Protein AF-C1N7S2-F1 (afdb_monomer_lite)

Sequence (174 aa):
MLAIVYVSAFVVAAWAPFAYHHRAVHGVVNPTHLALTLFNAINLLICLWENALYLHVKKIRKKYLAMKRTLGHGTFPPKLCLFEDVSLRDALTYEHWGIVWATYSLLDPSYSDQMLYGTVLYFGNYLKNQYYRGTSAAYVGLVVAMNAIWIVFPAAWMWMCWGMIRTGSLDALR

Structure (mmCIF, N/CA/C/O backbone):
data_AF-C1N7S2-F1
#
_entry.id   AF-C1N7S2-F1
#
loop_
_atom_site.group_PDB
_atom_site.id
_atom_site.type_symbol
_atom_site.label_atom_id
_atom_site.label_alt_id
_atom_site.label_comp_id
_atom_site.label_asym_id
_atom_site.label_entity_id
_atom_site.label_seq_id
_atom_site.pdbx_PDB_ins_code
_atom_site.Cartn_x
_atom_site.Cartn_y
_atom_site.Cartn_z
_atom_site.occupancy
_atom_site.B_iso_or_equiv
_atom_site.auth_seq_id
_atom_site.auth_comp_id
_atom_site.auth_asym_id
_atom_site.auth_atom_id
_atom_site.pdbx_PDB_model_num
ATOM 1 N N . MET A 1 1 ? 1.745 15.102 12.442 1.00 87.38 1 MET A N 1
ATOM 2 C CA . MET A 1 1 ? 2.021 14.981 10.995 1.00 87.38 1 MET A CA 1
ATOM 3 C C . MET A 1 1 ? 1.141 13.862 10.491 1.00 87.38 1 MET A C 1
ATOM 5 O O . MET A 1 1 ? 1.028 12.852 11.178 1.00 87.38 1 MET A O 1
ATOM 9 N N . LEU A 1 2 ? 0.499 14.042 9.338 1.00 92.94 2 LEU A N 1
ATOM 10 C CA . LEU A 1 2 ? -0.452 13.054 8.835 1.00 92.94 2 LEU A CA 1
ATOM 11 C C . LEU A 1 2 ? 0.238 11.717 8.541 1.00 92.94 2 LEU A C 1
ATOM 13 O O . LEU A 1 2 ? 1.330 11.694 7.967 1.00 92.94 2 LEU A O 1
ATOM 17 N N . ALA A 1 3 ? -0.426 10.609 8.870 1.00 92.62 3 ALA A N 1
ATOM 18 C CA . ALA A 1 3 ? 0.054 9.256 8.593 1.00 92.62 3 ALA A CA 1
ATOM 19 C C . ALA A 1 3 ? 0.426 9.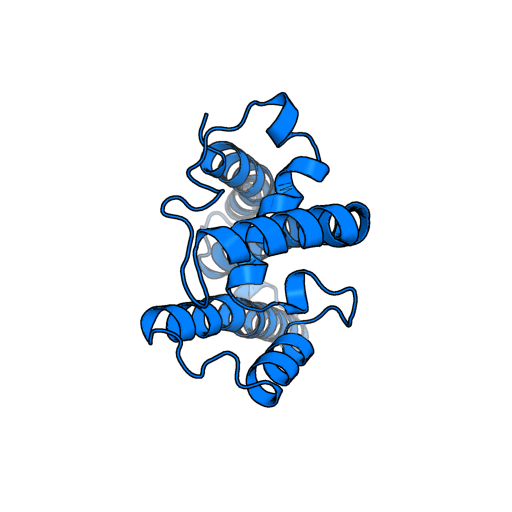053 7.114 1.00 92.62 3 ALA A C 1
ATOM 21 O O . ALA A 1 3 ? 1.450 8.440 6.812 1.00 92.62 3 ALA A O 1
ATOM 22 N N . ILE A 1 4 ? -0.346 9.635 6.187 1.00 94.00 4 ILE A N 1
ATOM 23 C CA . ILE A 1 4 ? -0.088 9.569 4.743 1.00 94.00 4 ILE A CA 1
ATOM 24 C C . ILE A 1 4 ? 1.280 10.135 4.358 1.00 94.00 4 ILE A C 1
ATOM 26 O O . ILE A 1 4 ? 1.870 9.662 3.391 1.00 94.00 4 ILE A O 1
ATOM 30 N N . VAL A 1 5 ? 1.821 11.098 5.111 1.00 95.50 5 VAL A N 1
ATOM 31 C CA . VAL A 1 5 ? 3.156 11.649 4.843 1.00 95.50 5 VAL A CA 1
ATOM 32 C C . VAL A 1 5 ? 4.223 10.602 5.142 1.00 95.50 5 VAL A C 1
ATOM 34 O O . VAL A 1 5 ? 5.102 10.385 4.314 1.00 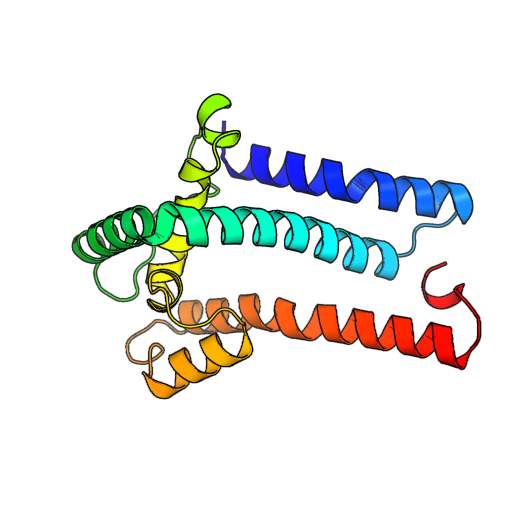95.50 5 VAL A O 1
ATOM 37 N N . TYR A 1 6 ? 4.119 9.899 6.273 1.00 94.69 6 TYR A N 1
ATOM 38 C CA . TYR A 1 6 ? 5.041 8.813 6.618 1.00 94.69 6 TYR A CA 1
ATOM 39 C C . TYR A 1 6 ? 4.939 7.645 5.633 1.00 94.69 6 TYR A C 1
ATOM 41 O O . TYR A 1 6 ? 5.959 7.141 5.167 1.00 94.69 6 TYR A O 1
ATOM 49 N N . VAL A 1 7 ? 3.713 7.260 5.267 1.00 94.75 7 VAL A N 1
ATOM 50 C CA . VAL A 1 7 ? 3.455 6.216 4.263 1.00 94.75 7 VAL A CA 1
ATOM 51 C C . VAL A 1 7 ? 4.049 6.593 2.909 1.00 94.75 7 VAL A C 1
ATOM 53 O O . VAL A 1 7 ? 4.777 5.802 2.314 1.00 94.75 7 VAL A O 1
ATOM 56 N N . SER A 1 8 ? 3.793 7.815 2.441 1.00 95.94 8 SER A N 1
ATOM 57 C CA . SER A 1 8 ? 4.313 8.291 1.156 1.00 95.94 8 SER A CA 1
ATOM 58 C C . SER A 1 8 ? 5.833 8.379 1.175 1.00 95.94 8 SER A C 1
ATOM 60 O O . SER A 1 8 ? 6.472 7.959 0.217 1.00 95.94 8 SER A O 1
ATOM 62 N N . ALA A 1 9 ? 6.426 8.857 2.272 1.00 96.38 9 ALA A N 1
ATOM 63 C CA . ALA A 1 9 ? 7.875 8.909 2.426 1.00 96.38 9 ALA A CA 1
ATOM 64 C C . ALA A 1 9 ? 8.502 7.510 2.352 1.00 96.38 9 ALA A C 1
ATOM 66 O O . ALA A 1 9 ? 9.484 7.332 1.636 1.00 96.38 9 ALA A O 1
ATOM 67 N N . PHE A 1 10 ? 7.916 6.510 3.022 1.00 95.81 10 PHE A N 1
ATOM 68 C CA . PHE A 1 10 ? 8.382 5.124 2.941 1.00 95.81 10 PHE A CA 1
ATOM 69 C C . PHE A 1 10 ? 8.297 4.579 1.510 1.00 95.81 10 PHE A C 1
ATOM 71 O O . PHE A 1 10 ? 9.282 4.061 0.986 1.00 95.81 10 PHE A O 1
ATOM 78 N N . VAL A 1 11 ? 7.138 4.727 0.858 1.00 97.12 11 VAL A N 1
ATOM 79 C CA . VAL A 1 11 ? 6.920 4.223 -0.507 1.00 97.12 11 VAL A CA 1
ATOM 80 C C . VAL A 1 11 ? 7.870 4.898 -1.492 1.00 97.12 11 VAL A C 1
ATOM 82 O O . VAL A 1 11 ? 8.509 4.212 -2.284 1.00 97.12 11 VAL A O 1
ATOM 85 N N . VAL A 1 12 ? 8.025 6.222 -1.419 1.00 97.69 12 VAL A N 1
ATOM 86 C CA . VAL A 1 12 ? 8.954 6.970 -2.277 1.00 97.69 12 VAL A CA 1
ATOM 87 C C . VAL A 1 12 ? 10.399 6.562 -2.004 1.00 97.69 12 VAL A C 1
ATOM 89 O O . VAL A 1 12 ? 11.139 6.353 -2.957 1.00 97.69 12 VAL A O 1
ATOM 92 N N . ALA A 1 13 ? 10.804 6.389 -0.744 1.00 97.06 13 ALA A N 1
ATOM 93 C CA . ALA A 1 13 ? 12.156 5.944 -0.410 1.00 97.06 13 ALA A CA 1
ATOM 94 C C . ALA A 1 13 ? 12.463 4.541 -0.961 1.00 97.06 13 ALA A C 1
ATOM 96 O O . ALA A 1 13 ? 13.567 4.305 -1.445 1.00 97.06 13 ALA A O 1
ATOM 97 N N . ALA A 1 14 ? 11.487 3.630 -0.935 1.00 96.12 14 ALA A N 1
ATOM 98 C CA . ALA A 1 14 ? 11.625 2.290 -1.500 1.00 96.12 14 ALA A CA 1
ATOM 99 C C . ALA A 1 14 ? 11.568 2.275 -3.040 1.00 96.12 14 ALA A C 1
ATOM 101 O O . ALA A 1 14 ? 12.193 1.425 -3.664 1.00 96.12 14 ALA A O 1
ATOM 102 N N . TRP A 1 15 ? 10.834 3.200 -3.664 1.00 97.75 15 TRP A N 1
ATOM 103 C CA . TRP A 1 15 ? 10.591 3.230 -5.112 1.00 97.75 15 TRP A CA 1
ATOM 104 C C . TRP A 1 15 ? 11.606 4.068 -5.902 1.00 97.75 15 TRP A C 1
ATOM 106 O O . TRP A 1 15 ? 12.111 3.631 -6.940 1.00 97.75 15 TRP A O 1
ATOM 116 N N . ALA A 1 16 ? 11.920 5.272 -5.421 1.00 96.56 16 ALA A N 1
ATOM 117 C CA . ALA A 1 16 ? 12.715 6.262 -6.142 1.00 96.56 16 ALA A CA 1
ATOM 118 C C . ALA A 1 16 ? 14.110 5.767 -6.576 1.00 96.56 16 ALA A C 1
ATOM 120 O O . ALA A 1 16 ? 14.509 6.113 -7.690 1.00 96.56 16 ALA A O 1
ATOM 121 N N . PRO A 1 17 ? 14.843 4.939 -5.798 1.00 96.38 17 PRO A N 1
ATOM 122 C CA . PRO A 1 17 ? 16.129 4.401 -6.241 1.00 96.38 17 PRO A CA 1
ATOM 123 C C . PRO A 1 17 ? 16.024 3.582 -7.533 1.00 96.38 17 PRO A C 1
ATOM 125 O O . PRO A 1 17 ? 16.865 3.730 -8.416 1.00 96.38 17 PRO A O 1
ATOM 128 N N . PHE A 1 18 ? 14.968 2.776 -7.687 1.00 94.06 18 PHE A N 1
ATOM 129 C CA . PHE A 1 18 ? 14.746 1.970 -8.891 1.00 94.06 18 PHE A CA 1
ATOM 130 C C . PHE A 1 18 ? 14.378 2.844 -10.088 1.00 94.06 18 PHE A C 1
ATOM 132 O O . PHE A 1 18 ? 14.926 2.666 -11.174 1.00 94.06 18 PHE A O 1
ATOM 139 N N . ALA A 1 19 ? 13.495 3.824 -9.881 1.00 94.38 19 ALA A N 1
ATOM 140 C CA . ALA A 1 19 ? 13.127 4.793 -10.909 1.00 94.38 19 ALA A CA 1
ATOM 141 C C . ALA A 1 19 ? 14.346 5.593 -11.405 1.00 94.38 19 ALA A C 1
ATOM 143 O O . ALA A 1 19 ? 14.546 5.755 -12.609 1.00 94.38 19 ALA A O 1
ATOM 144 N N . TYR A 1 20 ? 15.184 6.062 -10.477 1.00 95.44 20 TYR A N 1
ATOM 145 C CA . TYR A 1 20 ? 16.398 6.809 -10.789 1.00 95.44 20 TYR A CA 1
ATOM 146 C C . TYR A 1 20 ? 17.434 5.945 -11.510 1.00 95.44 20 TYR A C 1
ATOM 148 O O . TYR A 1 20 ? 17.966 6.358 -12.540 1.00 95.44 20 TYR A O 1
ATOM 156 N N . HIS A 1 21 ? 17.712 4.746 -10.994 1.00 93.94 21 HIS A N 1
ATOM 157 C CA . HIS A 1 21 ? 18.729 3.867 -11.562 1.00 93.94 21 HIS A CA 1
ATOM 158 C C . HIS A 1 21 ? 18.358 3.401 -12.972 1.00 93.94 21 HIS A C 1
ATOM 160 O O . HIS A 1 21 ? 19.204 3.422 -13.861 1.00 93.94 21 HIS A O 1
ATOM 166 N N . HIS A 1 22 ? 17.084 3.072 -13.207 1.00 93.38 22 HIS A N 1
ATOM 167 C CA . HIS A 1 22 ? 16.579 2.735 -14.539 1.00 93.38 22 HIS A CA 1
ATOM 168 C C . HIS A 1 22 ? 16.846 3.857 -15.548 1.00 93.38 22 HIS A C 1
ATOM 170 O O . HIS A 1 22 ? 17.479 3.623 -16.579 1.00 93.38 22 HIS A O 1
ATOM 176 N N . ARG A 1 23 ? 16.487 5.100 -15.200 1.00 93.25 23 ARG A N 1
ATOM 177 C CA . ARG A 1 23 ? 16.778 6.272 -16.035 1.00 93.25 23 ARG A CA 1
ATOM 178 C C . ARG A 1 23 ? 18.277 6.470 -16.255 1.00 93.25 23 ARG A C 1
ATOM 180 O O . ARG A 1 23 ? 18.679 6.827 -17.357 1.00 93.25 23 ARG A O 1
ATOM 187 N N . ALA A 1 24 ? 19.100 6.275 -15.227 1.00 93.75 24 ALA A N 1
ATOM 188 C CA . ALA A 1 24 ? 20.548 6.452 -15.326 1.00 93.75 24 ALA A CA 1
ATOM 189 C C . ALA A 1 24 ? 21.205 5.437 -16.278 1.00 93.75 24 ALA A C 1
ATOM 191 O O . ALA A 1 24 ? 22.156 5.786 -16.971 1.00 93.75 24 ALA A O 1
ATOM 192 N N . VAL A 1 25 ? 20.685 4.208 -16.338 1.00 91.69 25 VAL A N 1
ATOM 193 C CA . VAL A 1 25 ? 21.212 3.134 -17.195 1.00 91.69 25 VAL A CA 1
ATOM 194 C C . VAL A 1 25 ? 20.680 3.228 -18.626 1.00 91.69 25 VAL A C 1
ATOM 196 O O . VAL A 1 25 ? 21.434 3.015 -19.572 1.00 91.69 25 VAL A O 1
ATOM 199 N N . HIS A 1 26 ? 19.394 3.539 -18.801 1.00 89.06 26 HIS A N 1
ATOM 200 C CA . HIS A 1 26 ? 18.732 3.489 -20.110 1.00 89.06 26 HIS A CA 1
ATOM 201 C C . HIS A 1 26 ? 18.552 4.859 -20.772 1.00 89.06 26 HIS A C 1
ATOM 203 O O . HIS A 1 26 ? 18.178 4.935 -21.939 1.00 89.06 26 HIS A O 1
ATOM 209 N N . GLY A 1 27 ? 18.798 5.953 -20.048 1.00 91.62 27 GLY A N 1
ATOM 210 C CA . GLY A 1 27 ? 18.623 7.324 -20.536 1.00 91.62 27 GLY A CA 1
ATOM 211 C C . GLY A 1 27 ? 17.162 7.754 -20.719 1.00 91.62 27 GLY A C 1
ATOM 212 O O . GLY A 1 27 ? 16.903 8.921 -21.009 1.00 91.62 27 GLY A O 1
ATOM 213 N N . VAL A 1 28 ? 16.203 6.848 -20.517 1.00 89.75 28 VAL A N 1
ATOM 214 C CA . VAL A 1 28 ? 14.766 7.064 -20.721 1.00 89.75 28 VAL A CA 1
ATOM 215 C C . VAL A 1 28 ? 13.979 6.764 -19.449 1.00 89.75 28 VAL A C 1
ATOM 217 O O . VAL A 1 28 ? 14.463 6.101 -18.536 1.00 89.75 28 VAL A O 1
ATOM 220 N N . VAL A 1 29 ? 12.752 7.276 -19.377 1.00 88.81 29 VAL A N 1
ATOM 221 C CA . VAL A 1 29 ? 11.808 6.958 -18.303 1.00 88.81 29 VAL A CA 1
ATOM 222 C C . VAL A 1 29 ? 10.739 6.042 -18.877 1.00 88.81 29 VAL A C 1
ATOM 224 O O . VAL A 1 29 ? 9.931 6.485 -19.690 1.00 88.81 29 VAL A O 1
ATOM 227 N N . ASN A 1 30 ? 10.723 4.780 -18.448 1.00 90.12 30 ASN A N 1
ATOM 228 C CA . ASN A 1 30 ? 9.726 3.803 -18.880 1.00 90.12 30 ASN A CA 1
ATOM 229 C C . ASN A 1 30 ? 8.526 3.793 -17.900 1.00 90.12 30 ASN A C 1
ATOM 231 O O . ASN A 1 30 ? 8.689 3.400 -16.738 1.00 90.12 30 ASN A O 1
ATOM 235 N N . PRO A 1 31 ? 7.308 4.192 -18.329 1.00 90.12 31 PRO A N 1
ATOM 236 C CA . PRO A 1 31 ? 6.131 4.236 -17.457 1.00 90.12 31 PRO A CA 1
ATOM 237 C C . PRO A 1 31 ? 5.731 2.871 -16.885 1.00 90.12 31 PRO A C 1
ATOM 239 O O . PRO A 1 31 ? 5.288 2.793 -15.740 1.00 90.12 31 PRO A O 1
ATOM 242 N N . THR A 1 32 ? 5.916 1.795 -17.652 1.00 89.12 32 THR A N 1
ATOM 243 C CA . THR A 1 32 ? 5.641 0.421 -17.213 1.00 89.12 32 THR A CA 1
ATOM 244 C C . THR A 1 32 ? 6.580 0.029 -16.080 1.00 89.12 32 THR A C 1
ATOM 246 O O . THR A 1 32 ? 6.124 -0.448 -15.041 1.00 89.12 32 THR A O 1
ATOM 249 N N . HIS A 1 33 ? 7.880 0.299 -16.227 1.00 90.12 33 HIS A N 1
ATOM 250 C CA . HIS A 1 33 ? 8.859 0.066 -15.167 1.00 90.12 33 HIS A CA 1
ATOM 251 C C . HIS A 1 33 ? 8.513 0.866 -13.902 1.00 90.12 33 HIS A C 1
ATOM 253 O O . HIS A 1 33 ? 8.494 0.307 -12.803 1.00 90.12 33 HIS A O 1
ATOM 259 N N . LEU A 1 34 ? 8.172 2.153 -14.041 1.00 93.06 34 LEU A N 1
ATOM 260 C CA . LEU A 1 34 ? 7.764 2.992 -12.911 1.00 93.06 34 LEU A CA 1
ATOM 261 C C . LEU A 1 34 ? 6.532 2.441 -12.187 1.00 93.06 34 LEU A C 1
ATOM 263 O O . LEU A 1 34 ? 6.547 2.350 -10.961 1.00 93.06 34 LEU A O 1
ATOM 267 N N . ALA A 1 35 ? 5.488 2.060 -12.924 1.00 91.62 35 ALA A N 1
ATOM 268 C CA . ALA A 1 35 ? 4.244 1.555 -12.350 1.00 91.62 35 ALA A CA 1
ATOM 269 C C . ALA A 1 35 ? 4.444 0.214 -11.628 1.00 91.62 35 ALA A C 1
ATOM 271 O O . ALA A 1 35 ? 3.964 0.036 -10.508 1.00 91.62 35 ALA A O 1
ATOM 272 N N . LEU A 1 36 ? 5.186 -0.715 -12.236 1.00 90.94 36 LEU A N 1
ATOM 273 C CA . LEU A 1 36 ? 5.448 -2.035 -11.661 1.00 90.94 36 LEU A CA 1
ATOM 274 C C . LEU A 1 36 ? 6.354 -1.964 -10.426 1.00 90.94 36 LEU A C 1
ATOM 276 O O . LEU A 1 36 ? 6.112 -2.654 -9.435 1.00 90.94 36 LEU A O 1
ATOM 280 N N . THR A 1 37 ? 7.375 -1.107 -10.445 1.00 93.62 37 THR A N 1
ATOM 281 C CA . THR A 1 37 ? 8.248 -0.907 -9.277 1.00 93.62 37 THR A CA 1
ATOM 282 C C . THR A 1 37 ? 7.551 -0.135 -8.160 1.00 93.62 37 THR A C 1
ATOM 284 O O . THR A 1 37 ? 7.772 -0.446 -6.990 1.00 93.62 37 THR A O 1
ATOM 287 N N . LEU A 1 38 ? 6.661 0.811 -8.482 1.00 94.94 38 LEU A N 1
ATOM 288 C CA . LEU A 1 38 ? 5.821 1.483 -7.487 1.00 94.94 38 LEU A CA 1
ATOM 289 C C . LEU A 1 38 ? 4.868 0.489 -6.824 1.00 94.94 38 LEU A C 1
ATOM 291 O O . LEU A 1 38 ? 4.754 0.469 -5.599 1.00 94.94 38 LEU A O 1
ATOM 295 N N . PHE A 1 39 ? 4.230 -0.374 -7.619 1.00 93.25 39 PHE A N 1
ATOM 296 C CA . PHE A 1 39 ? 3.422 -1.469 -7.096 1.00 93.25 39 PHE A CA 1
ATOM 297 C C . PHE A 1 39 ? 4.243 -2.346 -6.146 1.00 93.25 39 PHE A C 1
ATOM 299 O O . PHE A 1 39 ? 3.783 -2.625 -5.043 1.00 93.25 39 PHE A O 1
ATOM 306 N N . ASN A 1 40 ? 5.478 -2.715 -6.498 1.00 93.31 40 ASN A N 1
ATOM 307 C CA . ASN A 1 40 ? 6.350 -3.491 -5.609 1.00 93.31 40 ASN A CA 1
ATOM 308 C C . ASN A 1 40 ? 6.682 -2.754 -4.300 1.00 93.31 40 ASN A C 1
ATOM 310 O O . ASN A 1 40 ? 6.670 -3.373 -3.239 1.00 93.31 40 ASN A O 1
ATOM 314 N N . ALA A 1 41 ? 6.936 -1.443 -4.342 1.00 95.81 41 ALA A N 1
ATOM 315 C CA . ALA A 1 41 ? 7.185 -0.645 -3.138 1.00 95.81 41 ALA A CA 1
ATOM 316 C C . ALA A 1 41 ? 5.953 -0.583 -2.217 1.00 95.81 41 ALA A C 1
ATOM 318 O O . ALA A 1 41 ? 6.078 -0.692 -0.995 1.00 95.81 41 ALA A O 1
ATOM 319 N N . ILE A 1 42 ? 4.754 -0.470 -2.796 1.00 93.88 42 ILE A N 1
ATOM 320 C CA . ILE A 1 42 ? 3.493 -0.557 -2.049 1.00 93.88 42 ILE A CA 1
ATOM 321 C C . ILE A 1 42 ? 3.315 -1.967 -1.470 1.00 93.88 42 ILE A C 1
ATOM 323 O O . ILE A 1 42 ? 3.001 -2.085 -0.290 1.00 93.88 42 ILE A O 1
ATOM 327 N N . ASN A 1 43 ? 3.570 -3.030 -2.244 1.00 91.06 43 ASN A N 1
ATOM 328 C CA . ASN A 1 43 ? 3.524 -4.414 -1.746 1.00 91.06 43 ASN A CA 1
ATOM 329 C C . ASN A 1 43 ? 4.449 -4.613 -0.557 1.00 91.06 43 ASN A C 1
ATOM 331 O O . ASN A 1 43 ? 4.033 -5.202 0.430 1.00 91.06 43 ASN A O 1
ATOM 335 N N . LEU A 1 44 ? 5.679 -4.103 -0.631 1.00 91.81 44 LEU A N 1
ATOM 336 C CA . LEU A 1 44 ? 6.623 -4.192 0.474 1.00 91.81 44 LEU A CA 1
ATOM 337 C C . LEU A 1 44 ? 6.015 -3.598 1.749 1.00 91.81 44 LEU A C 1
ATOM 339 O O . LEU A 1 44 ? 6.014 -4.260 2.783 1.00 91.81 44 LEU A O 1
ATOM 343 N N . LEU A 1 45 ? 5.443 -2.392 1.670 1.00 92.25 45 LEU A N 1
ATOM 344 C CA . LEU A 1 45 ? 4.757 -1.773 2.806 1.00 92.25 45 LEU A CA 1
ATOM 345 C C . LEU A 1 45 ? 3.586 -2.630 3.308 1.00 92.25 45 LEU A C 1
ATOM 347 O O . LEU A 1 45 ? 3.458 -2.835 4.515 1.00 92.25 45 LEU A O 1
ATOM 351 N N . ILE A 1 46 ? 2.748 -3.142 2.404 1.00 89.19 46 ILE A N 1
ATOM 352 C CA . ILE A 1 46 ? 1.619 -4.003 2.769 1.00 89.19 46 ILE A CA 1
ATOM 353 C C . ILE A 1 46 ? 2.109 -5.272 3.465 1.00 89.19 46 ILE A C 1
ATOM 355 O O . ILE A 1 46 ? 1.590 -5.588 4.528 1.00 89.19 46 ILE A O 1
ATOM 359 N N . CYS A 1 47 ? 3.153 -5.937 2.971 1.00 87.38 47 CYS A N 1
ATOM 360 C CA . CYS A 1 47 ? 3.738 -7.103 3.629 1.00 87.38 47 CYS A CA 1
ATOM 361 C C . CYS A 1 47 ? 4.260 -6.760 5.032 1.00 87.38 47 CYS A C 1
ATOM 363 O O . CYS A 1 47 ? 4.068 -7.531 5.973 1.00 87.38 47 CYS A O 1
ATOM 365 N N . LEU A 1 48 ? 4.879 -5.591 5.227 1.00 88.25 48 LEU A N 1
ATOM 366 C CA . LEU A 1 48 ? 5.270 -5.130 6.566 1.00 88.25 48 LEU A CA 1
ATOM 367 C C . LEU A 1 48 ? 4.047 -4.927 7.476 1.00 88.25 48 LEU A C 1
ATOM 369 O O . LEU A 1 48 ? 4.067 -5.301 8.650 1.00 88.25 48 LEU A O 1
ATOM 373 N N . TRP A 1 49 ? 2.954 -4.386 6.945 1.00 88.44 49 TRP A N 1
ATOM 374 C CA . TRP A 1 49 ? 1.700 -4.275 7.685 1.00 88.44 49 TRP A CA 1
ATOM 375 C C . TRP A 1 49 ? 1.057 -5.635 7.958 1.00 88.44 49 TRP A C 1
ATOM 377 O O . TRP A 1 49 ? 0.505 -5.819 9.039 1.00 88.44 49 TRP A O 1
ATOM 387 N N . GLU A 1 50 ? 1.126 -6.602 7.049 1.00 83.06 50 GLU A N 1
ATOM 388 C CA . GLU A 1 50 ? 0.638 -7.970 7.271 1.00 83.06 50 GLU A CA 1
ATOM 389 C C . GLU A 1 50 ? 1.414 -8.664 8.397 1.00 83.06 50 GLU A C 1
ATOM 391 O O . GLU A 1 50 ? 0.825 -9.378 9.211 1.00 83.06 50 GLU A O 1
ATOM 396 N N . ASN A 1 51 ? 2.712 -8.377 8.541 1.00 82.62 51 ASN A N 1
ATOM 397 C CA . ASN A 1 51 ? 3.474 -8.799 9.718 1.00 82.62 51 ASN A CA 1
ATOM 398 C C . ASN A 1 51 ? 2.894 -8.188 11.006 1.00 82.62 51 ASN A C 1
ATOM 400 O O . ASN A 1 51 ? 2.703 -8.898 11.995 1.00 82.62 51 ASN A O 1
ATOM 404 N N . ALA A 1 52 ? 2.540 -6.897 11.000 1.00 82.12 52 ALA A N 1
ATOM 405 C CA . ALA A 1 52 ? 1.856 -6.271 12.136 1.00 82.12 52 ALA A CA 1
ATOM 406 C C . ALA A 1 52 ? 0.488 -6.916 12.420 1.00 82.12 52 ALA A C 1
ATOM 408 O O . ALA A 1 52 ? 0.131 -7.099 13.588 1.00 82.12 52 ALA A O 1
ATOM 409 N N . LEU A 1 53 ? -0.262 -7.292 11.376 1.00 82.06 53 LEU A N 1
ATOM 410 C CA . LEU A 1 53 ? -1.514 -8.036 11.510 1.00 82.06 53 LEU A CA 1
ATOM 411 C C . LEU A 1 53 ? -1.288 -9.354 12.240 1.00 82.06 53 LEU A C 1
ATOM 413 O O . LEU A 1 53 ? -1.954 -9.622 13.240 1.00 82.06 53 LEU A O 1
ATOM 417 N N . TYR A 1 54 ? -0.328 -10.146 11.771 1.00 82.00 54 TYR A N 1
ATOM 418 C CA . TYR A 1 54 ? 0.006 -11.438 12.355 1.00 82.00 54 TYR A CA 1
ATOM 419 C C . TYR A 1 54 ? 0.405 -11.312 13.834 1.00 82.00 54 TYR A C 1
ATOM 421 O O . TYR A 1 54 ? -0.144 -12.004 14.693 1.00 82.00 54 TYR A O 1
ATOM 429 N N . LEU A 1 55 ? 1.298 -10.373 14.156 1.00 85.44 55 LEU A N 1
ATOM 430 C CA . LEU A 1 55 ? 1.826 -10.185 15.512 1.00 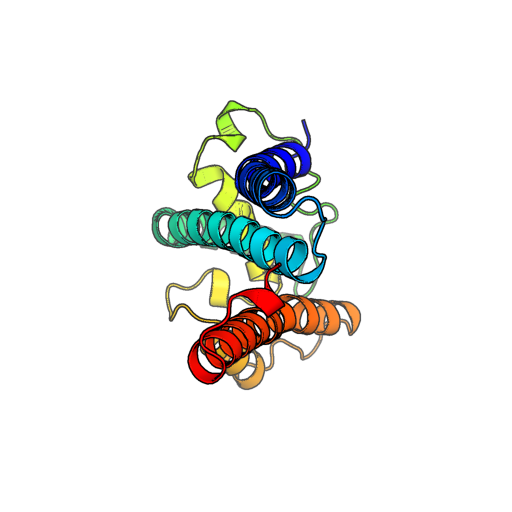85.44 55 LEU A CA 1
ATOM 431 C C . LEU A 1 55 ? 0.802 -9.593 16.494 1.00 85.44 55 LEU A C 1
ATOM 433 O O . LEU A 1 55 ? 0.856 -9.866 17.696 1.00 85.44 55 LEU A O 1
ATOM 437 N N . HIS A 1 56 ? -0.140 -8.779 16.010 1.00 87.88 56 HIS A N 1
ATOM 438 C CA . HIS A 1 56 ? -1.052 -8.005 16.858 1.00 87.88 56 HIS A CA 1
ATOM 439 C C . HIS A 1 56 ? -2.538 -8.288 16.608 1.00 87.88 56 HIS A C 1
ATOM 441 O O . HIS A 1 56 ? -3.389 -7.508 17.050 1.00 87.88 56 HIS A O 1
ATOM 447 N N . VAL A 1 57 ? -2.881 -9.426 15.994 1.00 85.75 57 VAL A N 1
ATOM 448 C CA . VAL A 1 57 ? -4.258 -9.790 15.605 1.00 85.75 57 VAL A CA 1
ATOM 449 C C . VAL A 1 57 ? -5.283 -9.608 16.732 1.00 85.75 57 VAL A C 1
ATOM 451 O O . VAL A 1 57 ? -6.355 -9.046 16.521 1.00 85.75 57 VAL A O 1
ATOM 454 N N . LYS A 1 58 ? -4.941 -9.972 17.978 1.00 88.50 58 LYS A N 1
ATOM 455 C CA . LYS A 1 58 ? -5.834 -9.804 19.142 1.00 88.50 58 LYS A CA 1
ATOM 456 C C . LYS A 1 58 ? -6.151 -8.331 19.424 1.00 88.50 58 LYS A C 1
ATOM 458 O O . LYS A 1 58 ? -7.298 -7.986 19.713 1.00 88.50 58 LYS A O 1
ATOM 463 N N . LYS A 1 59 ? -5.145 -7.453 19.336 1.00 89.56 59 LYS A N 1
ATOM 464 C CA . LYS A 1 59 ? -5.309 -6.002 19.529 1.00 89.56 59 LYS A CA 1
ATOM 465 C C . LYS A 1 59 ? -6.113 -5.393 18.379 1.00 89.56 59 LYS A C 1
ATOM 467 O O . LYS A 1 59 ? -6.999 -4.578 18.625 1.00 89.56 59 LYS A O 1
ATOM 472 N N . ILE A 1 60 ? -5.846 -5.832 17.151 1.00 88.88 60 ILE A N 1
ATOM 473 C CA . ILE A 1 60 ? -6.548 -5.400 15.936 1.00 88.88 60 ILE A CA 1
ATOM 474 C C . ILE A 1 60 ? -8.026 -5.762 16.020 1.00 88.88 60 ILE A C 1
ATOM 476 O O . ILE A 1 60 ? -8.873 -4.882 15.889 1.00 88.88 60 ILE A O 1
ATOM 480 N N . ARG A 1 61 ? -8.348 -7.013 16.364 1.00 89.00 61 ARG A N 1
ATOM 481 C CA . ARG A 1 61 ? -9.727 -7.464 16.570 1.00 89.00 61 ARG A CA 1
ATOM 482 C C . ARG A 1 61 ? -10.437 -6.661 17.656 1.00 89.00 61 ARG A C 1
ATOM 484 O O . ARG A 1 61 ? -11.580 -6.260 17.466 1.00 89.00 61 ARG A O 1
ATOM 491 N N . LYS A 1 62 ? -9.764 -6.365 18.775 1.00 91.25 62 LYS A N 1
ATOM 492 C CA . LYS A 1 62 ? -10.327 -5.510 19.833 1.00 91.25 62 LYS A CA 1
ATOM 493 C C . LYS A 1 62 ? -10.658 -4.104 19.312 1.00 91.25 62 LYS A C 1
ATOM 495 O O . LYS A 1 62 ? -11.749 -3.611 19.590 1.00 91.25 62 LYS A O 1
ATOM 500 N N . LYS A 1 63 ? -9.753 -3.477 18.549 1.00 90.31 63 LYS A N 1
ATOM 501 C CA . LYS A 1 63 ? -9.979 -2.156 17.933 1.00 90.31 63 LYS A CA 1
ATOM 502 C C . LYS A 1 63 ? -11.114 -2.191 16.906 1.00 90.31 63 LYS A C 1
ATOM 504 O O . LYS A 1 63 ? -12.003 -1.349 16.969 1.00 90.31 63 LYS A O 1
ATOM 509 N N . TYR A 1 64 ? -11.126 -3.188 16.024 1.00 88.94 64 TYR A N 1
ATOM 510 C CA . TYR A 1 64 ? -12.199 -3.415 15.054 1.00 88.94 64 TYR A CA 1
ATOM 511 C C . TYR A 1 64 ? -13.569 -3.510 15.739 1.00 88.94 64 TYR A C 1
ATOM 513 O O . TYR A 1 64 ? -14.488 -2.774 15.390 1.00 88.94 64 TYR A O 1
ATOM 521 N N . LEU A 1 65 ? -13.702 -4.365 16.759 1.00 89.75 65 LEU A N 1
ATOM 522 C CA . LEU A 1 65 ? -14.966 -4.541 17.478 1.00 89.75 65 LEU A CA 1
ATOM 523 C C . LEU A 1 65 ? -15.408 -3.261 18.196 1.00 89.75 65 LEU A C 1
ATOM 525 O O . LEU A 1 65 ? -16.606 -2.992 18.264 1.00 89.75 65 LEU A O 1
ATOM 529 N N . ALA A 1 66 ? -14.467 -2.467 18.714 1.00 89.88 66 ALA A N 1
ATOM 530 C CA . ALA A 1 66 ? -14.774 -1.167 19.303 1.00 89.88 66 ALA A CA 1
ATOM 531 C C . ALA A 1 66 ? -15.323 -0.184 18.254 1.00 89.88 66 ALA A C 1
ATOM 533 O O . ALA A 1 66 ? -16.375 0.404 18.484 1.00 89.88 66 ALA A O 1
ATOM 534 N N . MET A 1 67 ? -14.677 -0.072 17.086 1.00 88.31 67 MET A N 1
ATOM 535 C CA . MET A 1 67 ? -15.142 0.788 15.987 1.00 88.31 67 MET A CA 1
ATOM 536 C C . MET A 1 67 ? -16.489 0.336 15.415 1.00 88.31 67 MET A C 1
ATOM 538 O O . MET A 1 67 ? -17.363 1.156 15.154 1.00 88.31 67 MET A O 1
ATOM 542 N N . LYS A 1 68 ? -16.700 -0.976 15.272 1.00 86.56 68 LYS A N 1
ATOM 543 C CA . LYS A 1 68 ? -17.972 -1.530 14.792 1.00 86.56 68 LYS A CA 1
ATOM 544 C C . LYS A 1 68 ? -19.140 -1.172 15.714 1.00 86.56 68 LYS A C 1
ATOM 546 O O . LYS A 1 68 ? -20.241 -0.917 15.237 1.00 86.56 68 LYS A O 1
ATOM 551 N N . ARG A 1 69 ? -18.907 -1.151 17.032 1.00 86.81 69 ARG A N 1
ATOM 552 C CA . ARG A 1 69 ? -19.928 -0.768 18.021 1.00 86.81 69 ARG A CA 1
ATOM 553 C C . ARG A 1 69 ? -20.302 0.709 17.935 1.00 86.81 69 ARG A C 1
ATOM 555 O O . ARG A 1 69 ? -21.456 1.029 18.183 1.00 86.81 69 ARG A O 1
ATOM 562 N N . THR A 1 70 ? -19.354 1.589 17.615 1.00 84.69 70 THR A N 1
ATOM 563 C CA . THR A 1 70 ? -19.595 3.038 17.568 1.00 84.69 70 THR A CA 1
ATOM 564 C C . THR A 1 70 ? -20.163 3.506 16.232 1.00 84.69 70 THR A C 1
ATOM 566 O O . THR A 1 70 ? -21.025 4.376 16.220 1.00 84.69 70 THR A O 1
ATOM 569 N N . LEU A 1 71 ? -19.693 2.948 15.114 1.00 81.62 71 LEU A N 1
ATOM 570 C CA . LEU A 1 71 ? -20.051 3.410 13.769 1.00 81.62 71 LEU A CA 1
ATOM 571 C C . LEU A 1 71 ? -21.307 2.725 13.205 1.00 81.62 71 LEU A C 1
ATOM 573 O O . LEU A 1 71 ? -21.972 3.298 12.343 1.00 81.62 71 LEU A O 1
ATOM 577 N N . GLY A 1 72 ? -21.648 1.524 13.682 1.00 67.69 72 GLY A N 1
ATOM 578 C CA . GLY A 1 72 ? -22.673 0.677 13.067 1.00 67.69 72 GLY A CA 1
ATOM 579 C C . GLY A 1 72 ? -22.120 -0.194 11.929 1.00 67.69 72 GLY A C 1
ATOM 580 O O . GLY A 1 72 ? -20.922 -0.214 11.654 1.00 67.69 72 GLY A O 1
ATOM 581 N N . HIS A 1 73 ? -22.981 -0.996 11.297 1.00 65.81 73 HIS A N 1
ATOM 582 C CA . HIS A 1 73 ? -22.575 -1.899 10.213 1.00 65.81 73 HIS A CA 1
ATOM 583 C C . HIS A 1 73 ? -22.417 -1.137 8.886 1.00 65.81 73 HIS A C 1
ATOM 585 O O . HIS A 1 73 ? -23.318 -0.401 8.497 1.00 65.81 73 HIS A O 1
ATOM 591 N N . GLY A 1 74 ? -21.321 -1.366 8.152 1.00 61.69 74 GLY A N 1
ATOM 592 C CA . GLY A 1 74 ? -21.142 -0.848 6.785 1.00 61.69 74 GLY A CA 1
ATOM 593 C C . GLY A 1 74 ? -20.771 0.636 6.683 1.00 61.69 74 GLY A C 1
ATOM 594 O O . GLY A 1 74 ? -20.846 1.212 5.599 1.00 61.69 74 GLY A O 1
ATOM 595 N N . THR A 1 75 ? -20.367 1.257 7.790 1.00 67.81 75 THR A N 1
ATOM 596 C CA . THR A 1 75 ? -19.980 2.669 7.876 1.00 67.81 75 THR A CA 1
ATOM 597 C C . THR A 1 75 ? -18.483 2.805 8.142 1.00 67.81 75 THR A C 1
ATOM 599 O O . THR A 1 75 ? -17.902 2.106 8.973 1.00 67.81 75 THR A O 1
ATOM 602 N N . PHE A 1 76 ? -17.839 3.718 7.416 1.00 68.25 76 PHE A N 1
ATOM 603 C CA . PHE A 1 76 ? -16.448 4.081 7.672 1.00 68.25 76 PHE A CA 1
ATOM 604 C C . PHE A 1 76 ? -16.352 5.146 8.766 1.00 68.25 76 PHE A C 1
ATOM 606 O O . PHE A 1 76 ? -17.271 5.957 8.915 1.00 68.25 76 PHE A O 1
ATOM 613 N N . PRO A 1 77 ? -15.229 5.197 9.504 1.00 75.62 77 PRO A N 1
ATOM 614 C CA . PRO A 1 77 ? -14.928 6.348 10.332 1.00 75.62 77 PRO A CA 1
ATOM 615 C C . PRO A 1 77 ? -14.851 7.620 9.468 1.00 75.62 77 PRO A C 1
ATOM 617 O O . PRO A 1 77 ? -14.427 7.559 8.311 1.00 75.62 77 PRO A O 1
ATOM 620 N N . PRO A 1 78 ? -15.219 8.787 10.026 1.00 71.50 78 PRO A N 1
ATOM 621 C CA . PRO A 1 78 ? -15.224 10.061 9.302 1.00 71.50 78 PRO A CA 1
ATOM 622 C C . PRO A 1 78 ? -13.832 10.480 8.808 1.00 71.50 78 PRO A C 1
ATOM 624 O O . PRO A 1 78 ? -13.719 11.271 7.875 1.00 71.50 78 PRO A O 1
ATOM 627 N N . LYS A 1 79 ? -12.770 9.945 9.419 1.00 78.50 79 LYS A N 1
ATOM 628 C CA . LYS A 1 79 ? -11.393 10.049 8.941 1.00 78.50 79 LYS A CA 1
ATOM 629 C C . LYS A 1 79 ? -10.807 8.648 8.821 1.00 78.50 79 LYS A C 1
ATOM 631 O O . LYS A 1 79 ? -10.930 7.841 9.737 1.00 78.50 79 LYS A O 1
ATOM 636 N N . LEU A 1 80 ? -10.180 8.362 7.683 1.00 82.88 80 LEU A N 1
ATOM 637 C CA . LEU A 1 80 ? -9.372 7.154 7.527 1.00 82.88 80 LEU A CA 1
ATOM 638 C C . LEU A 1 80 ? -8.053 7.339 8.278 1.00 82.88 80 LEU A C 1
ATOM 640 O O . LEU A 1 80 ? -7.523 8.447 8.302 1.00 82.88 80 LEU A O 1
ATOM 644 N N . CYS A 1 81 ? -7.486 6.247 8.794 1.00 86.75 81 CYS A N 1
ATOM 645 C CA . CYS A 1 81 ? -6.225 6.266 9.545 1.00 86.75 81 CYS A CA 1
ATOM 646 C C . CYS A 1 81 ? -5.064 6.982 8.821 1.00 86.75 81 CYS A C 1
ATOM 648 O O . CYS A 1 81 ? -4.213 7.579 9.468 1.00 86.75 81 CYS A O 1
ATOM 650 N N . LEU A 1 82 ? -5.047 6.994 7.480 1.00 88.12 82 LEU A N 1
ATOM 651 C CA . LEU A 1 82 ? -4.042 7.713 6.683 1.00 88.12 82 LEU A CA 1
ATOM 652 C C . LEU A 1 82 ? -4.116 9.244 6.834 1.00 88.12 82 LEU A C 1
ATOM 654 O O . LEU A 1 82 ? -3.117 9.936 6.644 1.00 88.12 82 LEU A O 1
ATOM 658 N N . PHE A 1 83 ? -5.282 9.777 7.188 1.00 91.25 83 PHE A N 1
ATOM 659 C CA . PHE A 1 83 ? -5.523 11.209 7.375 1.00 91.25 83 PHE A CA 1
ATOM 660 C C . PHE A 1 83 ? -5.599 11.603 8.855 1.00 91.25 83 PHE A C 1
ATOM 662 O O . PHE A 1 83 ? -6.064 12.695 9.184 1.00 91.25 83 PHE A O 1
ATOM 669 N N . GLU A 1 84 ? -5.151 10.721 9.746 1.00 89.56 84 GLU A N 1
ATOM 670 C CA . GLU A 1 84 ? -4.983 11.017 11.163 1.00 89.56 84 GLU A CA 1
ATOM 671 C C . GLU A 1 84 ? -3.550 11.469 11.453 1.00 89.56 84 GLU A C 1
ATOM 673 O O . GLU A 1 84 ? -2.598 11.108 10.752 1.00 89.56 84 GLU A O 1
ATOM 678 N N . ASP A 1 85 ? -3.399 12.296 12.486 1.00 92.62 85 ASP A N 1
ATOM 679 C CA . ASP A 1 85 ? -2.090 12.712 12.967 1.00 92.62 85 ASP A CA 1
ATOM 680 C C . ASP A 1 85 ? -1.415 11.586 13.741 1.00 92.62 85 ASP A C 1
ATOM 682 O O . ASP A 1 85 ? -1.985 10.996 14.658 1.00 92.62 85 ASP A O 1
ATOM 686 N N . VAL A 1 86 ? -0.159 11.334 13.389 1.00 92.94 86 VAL A N 1
ATOM 687 C CA . VAL A 1 86 ? 0.674 10.305 14.003 1.00 92.94 86 VAL A CA 1
ATOM 688 C C . VAL A 1 86 ? 1.996 10.937 14.425 1.00 92.94 86 VAL A C 1
ATOM 690 O O . VAL A 1 86 ? 2.540 11.810 13.740 1.00 92.94 86 VAL A O 1
ATOM 693 N N . SER A 1 87 ? 2.499 10.539 15.594 1.00 94.56 87 SER A N 1
ATOM 694 C CA . SER A 1 87 ? 3.830 10.940 16.045 1.00 94.56 87 SER A CA 1
ATOM 695 C C . SER A 1 87 ? 4.899 10.141 15.295 1.00 94.56 87 SER A C 1
ATOM 697 O O . SER A 1 87 ? 4.669 8.996 14.916 1.00 94.56 87 SER A O 1
ATOM 699 N N . LEU A 1 88 ? 6.105 10.689 15.116 1.00 92.00 88 LEU A N 1
ATOM 700 C CA . LEU A 1 88 ? 7.194 9.942 14.466 1.00 92.00 88 LEU A CA 1
ATOM 701 C C . LEU A 1 88 ? 7.484 8.609 15.183 1.00 92.00 88 LEU A C 1
ATOM 703 O O . LEU A 1 88 ? 7.755 7.602 14.536 1.00 92.00 88 LEU A O 1
ATOM 707 N N . ARG A 1 89 ? 7.388 8.591 16.517 1.00 92.94 89 ARG A N 1
ATOM 708 C CA . ARG A 1 89 ? 7.593 7.384 17.325 1.00 92.94 89 ARG A CA 1
ATOM 709 C C . ARG A 1 89 ? 6.556 6.308 17.006 1.00 92.94 89 ARG A C 1
ATOM 711 O O . ARG A 1 89 ? 6.915 5.145 16.833 1.00 92.94 89 ARG A O 1
ATOM 718 N N . ASP A 1 90 ? 5.290 6.696 16.902 1.00 91.38 90 ASP A N 1
ATOM 719 C CA . ASP A 1 90 ? 4.212 5.768 16.565 1.00 91.38 90 ASP A CA 1
ATOM 720 C C . ASP A 1 90 ? 4.322 5.300 15.112 1.00 91.38 90 ASP A C 1
ATOM 722 O O . ASP A 1 90 ? 4.171 4.111 14.847 1.00 91.38 90 ASP A O 1
ATOM 726 N N . ALA A 1 91 ? 4.687 6.193 14.186 1.00 89.88 91 ALA A N 1
ATOM 727 C CA . ALA A 1 91 ? 4.904 5.855 12.779 1.00 89.88 91 ALA A CA 1
ATOM 728 C C . ALA A 1 91 ? 6.025 4.818 12.579 1.00 89.88 91 ALA A C 1
ATOM 730 O O . ALA A 1 91 ? 5.973 4.031 11.636 1.00 89.88 91 ALA A O 1
ATOM 731 N N . LEU A 1 92 ? 7.021 4.778 13.468 1.00 90.50 92 LEU A N 1
ATOM 732 C CA . LEU A 1 92 ? 8.091 3.774 13.458 1.00 90.50 92 LEU A CA 1
ATOM 733 C C . LEU A 1 92 ? 7.725 2.478 14.201 1.00 90.50 92 LEU A C 1
ATOM 735 O O . LEU A 1 92 ? 8.505 1.526 14.201 1.00 90.50 92 LEU A O 1
ATOM 739 N N . THR A 1 93 ? 6.554 2.412 14.835 1.00 89.06 93 THR A N 1
ATOM 740 C CA . THR A 1 93 ? 6.134 1.251 15.621 1.00 89.06 93 THR A CA 1
ATOM 741 C C . THR A 1 93 ? 5.224 0.340 14.799 1.00 89.06 93 THR A C 1
ATOM 743 O O . THR A 1 93 ? 4.157 0.752 14.345 1.00 89.06 93 THR A O 1
ATOM 746 N N . TYR A 1 94 ? 5.591 -0.942 14.681 1.00 80.50 94 TYR A N 1
ATOM 747 C CA . TYR A 1 94 ? 4.777 -1.959 13.992 1.00 80.50 94 TYR A CA 1
ATOM 748 C C . TYR A 1 94 ? 3.335 -2.028 14.516 1.00 80.50 94 TYR A C 1
ATOM 750 O O . TYR A 1 94 ? 2.391 -2.142 13.738 1.00 80.50 94 TYR A O 1
ATOM 758 N N . GLU A 1 95 ? 3.151 -1.912 15.833 1.00 84.94 95 GLU A N 1
ATOM 759 C CA . GLU A 1 95 ? 1.833 -1.971 16.470 1.00 84.94 95 GLU A CA 1
ATOM 760 C C . GLU A 1 95 ? 0.871 -0.879 15.981 1.00 84.94 95 GLU A C 1
ATOM 762 O O . GLU A 1 95 ? -0.329 -1.141 15.848 1.00 84.94 95 GLU A O 1
ATOM 767 N N . HIS A 1 96 ? 1.371 0.331 15.704 1.00 89.12 96 HIS A N 1
ATOM 768 C CA . HIS A 1 96 ? 0.527 1.441 15.267 1.00 89.12 96 HIS A CA 1
ATOM 769 C C . HIS A 1 96 ? -0.193 1.088 13.962 1.00 89.12 96 HIS A C 1
ATOM 771 O O . HIS A 1 96 ? -1.419 1.192 13.881 1.00 89.12 96 HIS A O 1
ATOM 777 N N . TRP A 1 97 ? 0.551 0.565 12.985 1.00 90.50 97 TRP A N 1
ATOM 778 C CA . TRP A 1 97 ? 0.045 0.243 11.650 1.00 90.50 97 TRP A CA 1
ATOM 779 C C . TRP A 1 97 ? -0.971 -0.902 11.610 1.00 90.50 97 TRP A C 1
ATOM 781 O O . TRP A 1 97 ? -1.715 -1.026 10.640 1.00 90.50 97 TRP A O 1
ATOM 791 N N . GLY A 1 98 ? -1.130 -1.660 12.701 1.00 87.88 98 GLY A N 1
ATOM 792 C CA . GLY A 1 98 ? -2.266 -2.572 12.864 1.00 87.88 98 GLY A CA 1
ATOM 793 C C . GLY A 1 98 ? -3.635 -1.877 12.745 1.00 87.88 98 GLY A C 1
ATOM 794 O O . GLY A 1 98 ? -4.639 -2.531 12.457 1.00 87.88 98 GLY A O 1
ATOM 795 N N . ILE A 1 99 ? -3.699 -0.549 12.923 1.00 89.50 99 ILE A N 1
ATOM 796 C CA . ILE A 1 99 ? -4.922 0.241 12.719 1.00 89.50 99 ILE A CA 1
ATOM 797 C C . ILE A 1 99 ? -5.459 0.156 11.285 1.00 89.50 99 ILE A C 1
ATOM 799 O O . ILE A 1 99 ? -6.677 0.203 11.102 1.00 89.50 99 ILE A O 1
ATOM 803 N N . VAL A 1 100 ? -4.588 -0.029 10.286 1.00 89.62 100 VAL A N 1
ATOM 804 C CA . VAL A 1 100 ? -4.992 -0.181 8.880 1.00 89.62 100 VAL A CA 1
ATOM 805 C C . VAL A 1 100 ? -5.908 -1.391 8.748 1.00 89.62 100 VAL A C 1
ATOM 807 O O . VAL A 1 100 ? -7.029 -1.264 8.260 1.00 89.62 100 VAL A O 1
ATOM 810 N N . TRP A 1 101 ? -5.496 -2.533 9.299 1.00 87.88 101 TRP A N 1
ATOM 811 C CA . TRP A 1 101 ? -6.288 -3.762 9.283 1.00 87.88 101 TRP A CA 1
ATOM 812 C C . TRP A 1 101 ? -7.536 -3.676 10.143 1.00 87.88 101 TRP A C 1
ATOM 814 O O . TRP A 1 101 ? -8.579 -4.182 9.744 1.00 87.88 101 TRP A O 1
ATOM 824 N N . ALA A 1 102 ? -7.479 -2.998 11.291 1.00 88.62 102 ALA A N 1
ATOM 825 C CA . ALA A 1 102 ? -8.669 -2.790 12.114 1.00 88.62 102 ALA A CA 1
ATOM 826 C C . ALA A 1 102 ? -9.731 -1.969 11.363 1.00 88.62 102 ALA A C 1
ATOM 828 O O . ALA A 1 102 ? -10.918 -2.281 11.442 1.00 88.62 102 ALA A O 1
ATOM 829 N N . THR A 1 103 ? -9.299 -0.943 10.622 1.00 86.75 103 THR A N 1
ATOM 830 C CA . THR A 1 103 ? -10.176 -0.094 9.801 1.00 86.75 103 THR A CA 1
ATOM 831 C C . THR A 1 103 ? -10.697 -0.874 8.599 1.00 86.75 103 THR A C 1
ATOM 833 O O . THR A 1 103 ? -11.892 -0.854 8.328 1.00 86.75 103 THR A O 1
ATOM 836 N N . TYR A 1 104 ? -9.830 -1.630 7.921 1.00 82.81 104 TYR A N 1
ATOM 837 C 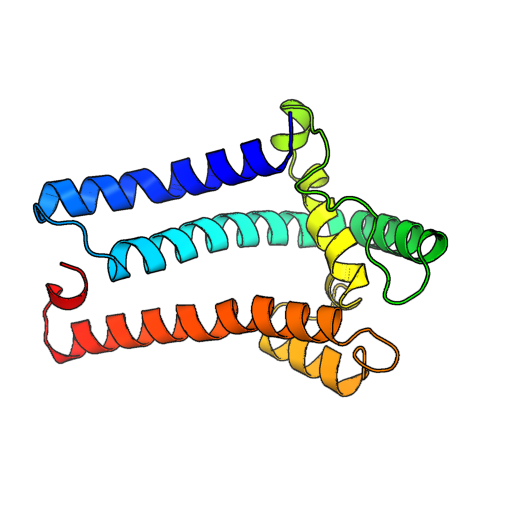CA . TYR A 1 104 ? -10.211 -2.485 6.796 1.00 82.81 104 TYR A CA 1
ATOM 838 C C . TYR A 1 104 ? -11.121 -3.646 7.226 1.00 82.81 104 TYR A C 1
ATOM 840 O O . TYR A 1 104 ? -11.957 -4.094 6.456 1.00 82.81 104 TYR A O 1
ATOM 848 N N . SER A 1 105 ? -11.067 -4.075 8.489 1.00 84.19 105 SER A N 1
ATOM 849 C CA . SER A 1 10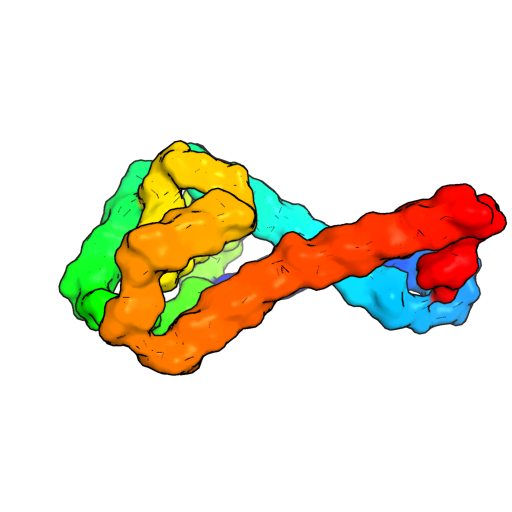5 ? -11.990 -5.084 9.027 1.00 84.19 105 SER A CA 1
ATOM 850 C C . SER A 1 105 ? -13.439 -4.591 9.123 1.00 84.19 105 SER A C 1
ATOM 852 O O . SER A 1 105 ? -14.367 -5.393 9.239 1.00 84.19 105 SER A O 1
ATOM 854 N N . LEU A 1 106 ? -13.656 -3.269 9.058 1.00 81.12 106 LEU A N 1
ATOM 855 C CA . LEU A 1 106 ? -14.990 -2.698 8.864 1.00 81.12 106 LEU A CA 1
ATOM 856 C C . LEU A 1 106 ? -15.529 -2.976 7.458 1.00 81.12 106 LEU A C 1
ATOM 858 O O . LEU A 1 106 ? -16.748 -2.950 7.314 1.00 81.12 106 LEU A O 1
ATOM 862 N N . LEU A 1 107 ? -14.653 -3.229 6.468 1.00 77.12 107 LEU A N 1
ATOM 863 C CA . LEU A 1 107 ? -14.986 -3.690 5.113 1.00 77.12 107 LEU A CA 1
ATOM 864 C C . LEU A 1 107 ? -15.304 -5.180 5.071 1.00 77.12 107 LEU A C 1
ATOM 866 O O . LEU A 1 107 ? -16.346 -5.609 4.579 1.00 77.12 107 LEU A O 1
ATOM 870 N N . ASP A 1 108 ? -14.360 -5.959 5.580 1.00 76.62 108 ASP A N 1
ATOM 871 C CA . ASP A 1 108 ? -14.427 -7.409 5.602 1.00 76.62 108 ASP A CA 1
ATOM 872 C C . ASP A 1 108 ? -13.860 -7.908 6.939 1.00 76.62 108 ASP A C 1
ATOM 874 O O . ASP A 1 108 ? -12.662 -7.755 7.198 1.00 76.62 108 ASP A O 1
ATOM 878 N N . PRO A 1 109 ? -14.692 -8.510 7.807 1.00 78.38 109 PRO A N 1
ATOM 879 C CA . PRO A 1 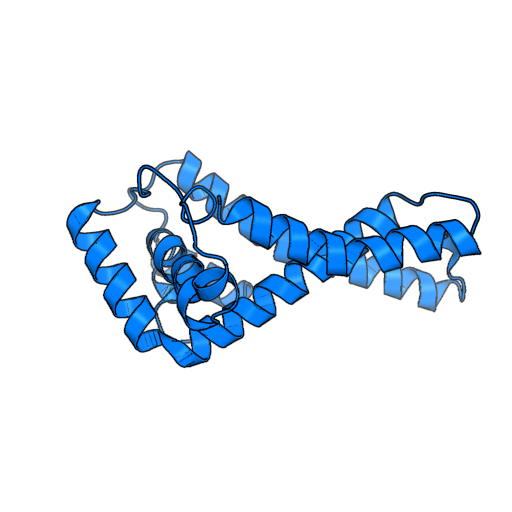109 ? -14.254 -9.021 9.101 1.00 78.38 109 PRO A CA 1
ATOM 880 C C . PRO A 1 109 ? -13.077 -10.006 9.034 1.00 78.38 109 PRO A C 1
ATOM 882 O O . PRO A 1 109 ? -12.363 -10.136 10.034 1.00 78.38 109 PRO A O 1
ATOM 885 N N . SER A 1 110 ? -12.830 -10.653 7.884 1.00 74.69 110 SER A N 1
ATOM 886 C CA . SER A 1 110 ? -11.729 -11.607 7.703 1.00 74.69 110 SER A CA 1
ATOM 887 C C . SER A 1 110 ? -10.357 -11.012 8.012 1.00 74.69 110 SER A C 1
ATOM 889 O O . SER A 1 110 ? -9.470 -11.733 8.451 1.00 74.69 110 SER A O 1
ATOM 891 N N . TYR A 1 111 ? -10.177 -9.696 7.858 1.00 75.12 111 TYR A N 1
ATOM 892 C CA . TYR A 1 111 ? -8.918 -9.008 8.176 1.00 75.12 111 TYR A CA 1
ATOM 893 C C . TYR A 1 111 ? -8.662 -8.837 9.681 1.00 75.12 111 TYR A C 1
ATOM 895 O O . TYR A 1 111 ? -7.620 -8.318 10.078 1.00 75.12 111 TYR A O 1
ATOM 903 N N . SER A 1 112 ? -9.588 -9.290 10.531 1.00 77.25 112 SER A N 1
ATOM 904 C CA . SER A 1 112 ? -9.421 -9.370 11.988 1.00 77.25 112 SER A CA 1
ATOM 905 C C . SER A 1 112 ? -9.428 -10.803 12.528 1.00 77.25 112 SER A C 1
ATOM 907 O O . SER A 1 112 ? -9.232 -11.003 13.733 1.00 77.25 112 SER A O 1
ATOM 909 N N . ASP A 1 113 ? -9.638 -11.791 11.657 1.00 69.75 113 ASP A N 1
ATOM 910 C CA . ASP A 1 113 ? -9.646 -13.206 11.997 1.00 69.75 113 ASP A CA 1
ATOM 911 C C . ASP A 1 113 ? -8.352 -13.879 11.523 1.00 69.75 113 ASP A C 1
ATOM 913 O O . ASP A 1 113 ? -7.790 -13.562 10.482 1.00 69.75 113 ASP A O 1
ATOM 917 N N . GLN A 1 114 ? -7.859 -14.840 12.304 1.00 59.44 114 GLN A N 1
ATOM 918 C CA . GLN A 1 114 ? -6.624 -15.581 12.010 1.00 59.44 114 GLN A CA 1
ATOM 919 C C . GLN A 1 114 ? -6.766 -16.590 10.852 1.00 59.44 114 GLN A C 1
ATOM 921 O O . GLN A 1 114 ? -5.858 -17.387 10.617 1.00 59.44 114 GLN A O 1
ATOM 926 N N . MET A 1 115 ? -7.905 -16.612 10.153 1.00 51.59 115 MET A N 1
ATOM 927 C CA . MET A 1 115 ? -8.171 -17.603 9.116 1.00 51.59 115 MET A CA 1
ATOM 928 C C . MET A 1 115 ? -7.752 -17.088 7.740 1.00 51.59 115 MET A C 1
ATOM 930 O O . MET A 1 115 ? -8.467 -16.316 7.116 1.00 51.59 115 MET A O 1
ATOM 934 N N . LEU A 1 116 ? -6.628 -17.640 7.275 1.00 50.84 116 LEU A N 1
ATOM 935 C CA . LEU A 1 116 ? -6.190 -17.748 5.880 1.00 50.84 116 LEU A CA 1
ATOM 936 C C . LEU A 1 116 ? -5.847 -16.428 5.167 1.00 50.84 116 LEU A C 1
ATOM 938 O O . LEU A 1 116 ? -6.696 -15.612 4.822 1.00 50.84 116 LEU A O 1
ATOM 942 N N . TYR A 1 117 ? -4.553 -16.282 4.886 1.00 57.34 117 TYR A N 1
ATOM 943 C CA . TYR A 1 117 ? -3.961 -15.155 4.175 1.00 57.34 117 TYR A CA 1
ATOM 944 C C . TYR A 1 117 ? -4.067 -15.362 2.655 1.00 57.34 117 TYR A C 1
ATOM 946 O O . TYR A 1 117 ? -3.572 -16.363 2.136 1.00 57.34 117 TYR A O 1
ATOM 954 N N . GLY A 1 118 ? -4.714 -14.436 1.937 1.00 59.44 118 GLY A N 1
ATOM 955 C CA . GLY A 1 118 ? -4.660 -14.374 0.470 1.00 59.44 118 GLY A CA 1
ATOM 956 C C . GLY A 1 118 ? -5.921 -13.832 -0.214 1.00 59.44 118 GLY A C 1
ATOM 957 O O . GLY A 1 118 ? -7.041 -14.227 0.108 1.00 59.44 118 GLY A O 1
ATOM 958 N N . THR A 1 119 ? -5.731 -12.986 -1.234 1.00 62.16 119 THR A N 1
ATOM 959 C CA . THR A 1 119 ? -6.780 -12.287 -2.012 1.00 62.16 119 THR A CA 1
ATOM 960 C C . THR A 1 119 ? -7.913 -13.195 -2.502 1.00 62.16 119 THR A C 1
ATOM 962 O O . THR A 1 119 ? -9.082 -12.821 -2.433 1.00 62.16 119 THR A O 1
ATOM 965 N N . VAL A 1 120 ? -7.598 -14.410 -2.962 1.00 61.72 120 VAL A N 1
ATOM 966 C CA . VAL A 1 120 ? -8.604 -15.358 -3.480 1.00 61.72 120 VAL A CA 1
ATOM 967 C C . VAL A 1 120 ? -9.493 -15.910 -2.363 1.00 61.72 120 VAL A C 1
ATOM 969 O O . VAL A 1 120 ? -10.703 -16.048 -2.538 1.00 61.72 120 VAL A O 1
ATOM 972 N N . LEU A 1 121 ? -8.914 -16.189 -1.196 1.00 67.25 121 LEU A N 1
ATOM 973 C CA . LEU A 1 121 ? -9.661 -16.685 -0.042 1.00 67.25 121 LEU A CA 1
ATOM 974 C C . LEU A 1 121 ? -10.496 -15.568 0.592 1.00 67.25 121 LEU A C 1
ATOM 976 O O . LEU A 1 121 ? -11.631 -15.833 0.988 1.00 67.25 121 LEU A O 1
ATOM 980 N N . TYR A 1 122 ? -10.003 -14.323 0.583 1.00 70.88 122 TYR A N 1
ATOM 981 C CA . TYR A 1 122 ? -10.783 -13.147 0.983 1.00 70.88 122 TYR A CA 1
ATOM 982 C C . TYR A 1 122 ? -12.017 -12.963 0.106 1.00 70.88 122 TYR A C 1
ATOM 984 O O . TYR A 1 122 ? -13.129 -12.922 0.625 1.00 70.88 122 TYR A O 1
ATOM 992 N N . PHE A 1 123 ? -11.865 -12.960 -1.221 1.00 71.44 123 PHE A N 1
ATOM 993 C CA . PHE A 1 123 ? -13.018 -12.862 -2.120 1.00 71.44 123 PHE A CA 1
ATOM 994 C C . PHE A 1 123 ? -13.996 -14.023 -1.955 1.00 71.44 123 PHE A C 1
ATOM 996 O O . PHE A 1 123 ? -15.209 -13.805 -1.926 1.00 71.44 123 PHE A O 1
ATOM 1003 N N . GLY A 1 124 ? -13.487 -15.249 -1.813 1.00 74.62 124 GLY A N 1
ATOM 1004 C CA . GLY A 1 124 ? -14.319 -16.418 -1.547 1.00 74.62 124 GLY A CA 1
ATOM 1005 C C . GLY A 1 124 ? -15.139 -16.251 -0.267 1.00 74.62 124 GLY A C 1
ATOM 1006 O O . GLY A 1 124 ? -16.344 -16.497 -0.272 1.00 74.62 124 GLY A O 1
ATOM 1007 N N . ASN A 1 125 ? -14.518 -15.768 0.811 1.00 77.12 125 ASN A N 1
ATOM 1008 C CA . ASN A 1 125 ? -15.182 -15.511 2.085 1.00 77.12 125 ASN A CA 1
ATOM 1009 C C . ASN A 1 125 ? -16.196 -14.358 1.992 1.00 77.12 125 ASN A C 1
ATOM 1011 O O . ASN A 1 125 ? -17.324 -14.496 2.469 1.00 77.12 125 ASN A O 1
ATOM 1015 N N . TYR A 1 126 ? -15.829 -13.262 1.328 1.00 75.88 126 TYR A N 1
ATOM 1016 C CA . TYR A 1 126 ? -16.677 -12.093 1.105 1.00 75.88 126 TYR A CA 1
ATOM 1017 C C . TYR A 1 126 ? -17.954 -12.445 0.333 1.00 75.88 126 TYR A C 1
ATOM 1019 O O . TYR A 1 126 ? -19.060 -12.061 0.725 1.00 75.88 126 TYR A O 1
ATOM 1027 N N . LEU A 1 127 ? -17.818 -13.231 -0.741 1.00 81.94 127 LEU A N 1
ATOM 1028 C CA . LEU A 1 127 ? -18.943 -13.703 -1.548 1.00 81.94 127 LEU A CA 1
ATOM 1029 C C . LEU A 1 127 ? -19.788 -14.736 -0.797 1.00 81.94 127 LEU A C 1
ATOM 1031 O O . LEU A 1 127 ? -21.015 -14.617 -0.786 1.00 81.94 127 LEU A O 1
ATOM 1035 N N . LYS A 1 128 ? -19.149 -15.713 -0.138 1.00 83.56 128 LYS A N 1
ATOM 1036 C CA . LYS A 1 128 ? -19.829 -16.783 0.608 1.00 83.56 128 LYS A CA 1
ATOM 1037 C C . LYS A 1 128 ? -20.685 -16.237 1.748 1.00 83.56 128 LYS A C 1
ATOM 1039 O O . LYS A 1 128 ? -21.822 -16.667 1.905 1.00 83.56 128 LYS A O 1
ATOM 1044 N N . ASN A 1 129 ? -20.155 -15.294 2.527 1.00 82.00 129 ASN A N 1
ATOM 1045 C CA . ASN A 1 129 ? -20.871 -14.697 3.659 1.00 82.00 129 ASN A CA 1
ATOM 1046 C C . ASN A 1 129 ? -21.715 -13.480 3.266 1.00 82.00 129 ASN A C 1
ATOM 1048 O O . ASN A 1 129 ? -22.353 -12.876 4.124 1.00 82.00 129 ASN A O 1
ATOM 1052 N N . GLN A 1 130 ? -21.736 -13.129 1.978 1.00 85.56 130 GLN A N 1
ATOM 1053 C CA . GLN A 1 130 ? -22.559 -12.060 1.426 1.00 85.56 130 GLN A CA 1
ATOM 1054 C C . GLN A 1 130 ? -22.349 -10.700 2.112 1.00 85.56 130 GLN A C 1
ATOM 1056 O O . GLN A 1 130 ? -23.306 -9.954 2.311 1.00 85.56 130 GLN A O 1
ATOM 1061 N N . TYR A 1 131 ? -21.101 -10.341 2.437 1.00 80.44 131 TYR A N 1
ATOM 1062 C CA . TYR A 1 131 ? -20.774 -9.080 3.129 1.00 80.44 131 TYR A CA 1
ATOM 1063 C C . TYR A 1 131 ? -21.118 -7.808 2.330 1.00 80.44 131 TYR A C 1
ATOM 1065 O O . TYR A 1 131 ? -21.093 -6.705 2.872 1.00 80.44 131 TYR A O 1
ATOM 1073 N N . TYR A 1 132 ? -21.474 -7.954 1.052 1.00 80.06 132 TYR A N 1
ATOM 1074 C CA . TYR A 1 132 ? -22.006 -6.888 0.200 1.00 80.06 132 TYR A CA 1
ATOM 1075 C C . TYR A 1 132 ? -23.499 -6.587 0.432 1.00 80.06 132 TYR A C 1
ATOM 1077 O O . TYR A 1 132 ? -24.008 -5.582 -0.066 1.00 80.06 132 TYR A O 1
ATOM 1085 N N . ARG A 1 133 ? -24.246 -7.458 1.124 1.00 80.50 133 ARG A N 1
ATOM 1086 C CA . ARG A 1 133 ? -25.679 -7.248 1.370 1.00 80.50 133 ARG A CA 1
ATOM 1087 C C . ARG A 1 133 ? -25.885 -6.190 2.452 1.00 80.50 133 ARG A C 1
ATOM 1089 O O . ARG A 1 133 ? -25.399 -6.332 3.568 1.00 80.50 133 ARG A O 1
ATOM 1096 N N . GLY A 1 134 ? -26.667 -5.159 2.129 1.00 77.31 134 GLY A N 1
ATOM 1097 C CA . GLY A 1 134 ? -26.950 -4.043 3.041 1.00 77.31 134 GLY A CA 1
ATOM 1098 C C . GLY A 1 134 ? -25.854 -2.973 3.084 1.00 77.31 134 GLY A C 1
ATOM 1099 O O . GLY A 1 134 ? -25.946 -2.042 3.879 1.00 77.31 134 GLY A O 1
ATOM 1100 N N . THR A 1 135 ? -24.839 -3.084 2.228 1.00 77.25 135 THR A N 1
ATOM 1101 C CA . THR A 1 135 ? -23.711 -2.150 2.123 1.00 77.25 135 THR A CA 1
ATOM 1102 C C . THR A 1 135 ? -23.873 -1.244 0.904 1.00 77.25 135 THR A C 1
ATOM 1104 O O . THR A 1 135 ? -24.500 -1.613 -0.088 1.00 77.25 135 THR A O 1
ATOM 1107 N N . SER A 1 136 ? -23.339 -0.022 0.970 1.00 81.88 136 SER A N 1
ATOM 1108 C CA . SER A 1 136 ? -23.497 0.949 -0.118 1.00 81.88 136 SER A CA 1
ATOM 1109 C C . SER A 1 136 ? -22.742 0.523 -1.385 1.00 81.88 136 SER A C 1
ATOM 1111 O O . SER A 1 136 ? -21.693 -0.119 -1.322 1.00 81.88 136 SER A O 1
ATOM 1113 N N . ALA A 1 137 ? -23.233 0.928 -2.559 1.00 81.62 137 ALA A N 1
ATOM 1114 C CA . ALA A 1 137 ? -22.576 0.614 -3.832 1.00 81.62 137 ALA A CA 1
ATOM 1115 C C . ALA A 1 137 ? -21.137 1.160 -3.906 1.00 81.62 137 ALA A C 1
ATOM 1117 O O . ALA A 1 137 ? -20.250 0.497 -4.438 1.00 81.62 137 ALA A O 1
ATOM 1118 N N . ALA A 1 138 ? -20.887 2.333 -3.314 1.00 79.12 138 ALA A N 1
ATOM 1119 C CA . ALA A 1 138 ? -19.547 2.910 -3.216 1.00 79.12 138 ALA A CA 1
ATOM 1120 C C . ALA A 1 138 ? -18.584 2.006 -2.428 1.00 79.12 138 ALA A C 1
ATOM 1122 O O . ALA A 1 138 ? -17.427 1.842 -2.806 1.00 79.12 138 ALA A O 1
ATOM 1123 N N . TYR A 1 139 ? -19.074 1.380 -1.360 1.00 76.12 139 TYR A N 1
ATOM 1124 C CA . TYR A 1 139 ? -18.294 0.473 -0.529 1.00 76.12 139 TYR A CA 1
ATOM 1125 C C . TYR A 1 139 ? -17.958 -0.824 -1.268 1.00 76.12 139 TYR A C 1
ATOM 1127 O O . TYR A 1 139 ? -16.811 -1.266 -1.257 1.00 76.12 139 TYR A O 1
ATOM 1135 N N . VAL A 1 140 ? -18.936 -1.407 -1.965 1.00 80.81 140 VAL A N 1
ATOM 1136 C CA . VAL A 1 140 ? -18.702 -2.583 -2.817 1.00 80.81 140 VAL A CA 1
ATOM 1137 C C . VAL A 1 140 ? -17.701 -2.242 -3.925 1.00 80.81 140 VAL A C 1
ATOM 1139 O O . VAL A 1 140 ? -16.751 -2.991 -4.147 1.00 80.81 140 VAL A O 1
ATOM 1142 N N . GLY A 1 141 ? -17.856 -1.081 -4.569 1.00 82.94 141 GLY A N 1
ATOM 1143 C CA . GLY A 1 141 ? -16.929 -0.587 -5.587 1.00 82.94 141 GLY A CA 1
ATOM 1144 C C . GLY A 1 141 ? -15.501 -0.427 -5.064 1.00 82.94 141 GLY A C 1
ATOM 1145 O O . GLY A 1 141 ? -14.558 -0.837 -5.736 1.00 82.94 141 GLY A O 1
ATOM 1146 N N . LEU A 1 142 ? -15.335 0.091 -3.844 1.00 80.56 142 LEU A N 1
ATOM 1147 C CA . LEU A 1 142 ? -14.028 0.217 -3.202 1.00 80.56 142 LEU A CA 1
ATOM 1148 C C . LEU A 1 142 ? -13.378 -1.152 -2.961 1.00 80.56 142 LEU A C 1
ATOM 1150 O O . LEU A 1 142 ? -12.216 -1.336 -3.317 1.00 80.56 142 LEU A O 1
ATOM 1154 N N . VAL A 1 143 ? -14.116 -2.120 -2.406 1.00 78.25 143 VAL A N 1
ATOM 1155 C CA . VAL A 1 143 ? -13.604 -3.483 -2.174 1.00 78.25 143 VAL A CA 1
ATOM 1156 C C . VAL A 1 143 ? -13.151 -4.120 -3.488 1.00 78.25 143 VAL A C 1
ATOM 1158 O O . VAL A 1 143 ? -12.056 -4.680 -3.557 1.00 78.25 143 VAL A O 1
ATOM 1161 N N . VAL A 1 144 ? -13.952 -4.001 -4.549 1.00 82.56 144 VAL A N 1
ATOM 1162 C CA . VAL A 1 144 ? -13.598 -4.532 -5.872 1.00 82.56 144 VAL A CA 1
ATOM 1163 C C . VAL A 1 144 ? -12.347 -3.847 -6.423 1.00 82.56 144 VAL A C 1
ATOM 1165 O O . VAL A 1 144 ? -11.416 -4.535 -6.837 1.00 82.56 144 VAL A O 1
ATOM 1168 N N . ALA A 1 145 ? -12.284 -2.514 -6.386 1.00 83.94 145 ALA A N 1
ATOM 1169 C CA . ALA A 1 145 ? -11.155 -1.754 -6.918 1.00 83.94 145 ALA A CA 1
ATOM 1170 C C . ALA A 1 145 ? -9.839 -2.067 -6.189 1.00 83.94 145 ALA A C 1
ATOM 1172 O O . ALA A 1 145 ? -8.820 -2.312 -6.835 1.00 83.94 145 ALA A O 1
ATOM 1173 N N . MET A 1 146 ? -9.860 -2.108 -4.852 1.00 80.62 146 MET A N 1
ATOM 1174 C CA . MET A 1 146 ? -8.663 -2.380 -4.048 1.00 80.62 146 MET A CA 1
ATOM 1175 C C . MET A 1 146 ? -8.121 -3.786 -4.287 1.00 80.62 146 MET A C 1
ATOM 1177 O O . MET A 1 146 ? -6.909 -3.976 -4.349 1.00 80.62 146 MET A O 1
ATOM 1181 N N . ASN A 1 147 ? -8.999 -4.770 -4.482 1.00 78.12 147 ASN A N 1
ATOM 1182 C CA . ASN A 1 147 ? -8.549 -6.128 -4.750 1.00 78.12 147 ASN A CA 1
ATOM 1183 C C . ASN A 1 147 ? -8.196 -6.384 -6.223 1.00 78.12 147 ASN A C 1
ATOM 1185 O O . ASN A 1 147 ? -7.358 -7.240 -6.497 1.00 78.12 147 ASN A O 1
ATOM 1189 N N . ALA A 1 148 ? -8.770 -5.642 -7.175 1.00 83.38 148 ALA A N 1
ATOM 1190 C CA . ALA A 1 148 ? -8.408 -5.755 -8.589 1.00 83.38 148 ALA A CA 1
ATOM 1191 C C . ALA A 1 148 ? -6.922 -5.437 -8.823 1.00 83.38 148 ALA A C 1
ATOM 1193 O O . ALA A 1 148 ? -6.267 -6.106 -9.622 1.00 83.38 148 ALA A O 1
ATOM 1194 N N . ILE A 1 149 ? -6.366 -4.479 -8.074 1.00 85.19 149 ILE A N 1
ATOM 1195 C CA . ILE A 1 149 ? -4.936 -4.132 -8.104 1.00 85.19 149 ILE A CA 1
ATOM 1196 C C . ILE A 1 149 ? -4.064 -5.362 -7.798 1.00 85.19 149 ILE A C 1
ATOM 1198 O O . ILE A 1 149 ? -3.078 -5.601 -8.495 1.00 85.19 149 ILE A O 1
ATOM 1202 N N . TRP A 1 150 ? -4.474 -6.194 -6.834 1.00 81.81 150 TRP A N 1
ATOM 1203 C CA . TRP A 1 150 ? -3.774 -7.426 -6.445 1.00 81.81 150 TRP A CA 1
ATOM 1204 C C . TRP A 1 150 ? -3.874 -8.569 -7.460 1.00 81.81 150 TRP A C 1
ATOM 1206 O O . TRP A 1 150 ? -3.229 -9.596 -7.279 1.00 81.81 150 TRP A O 1
ATOM 1216 N N . ILE A 1 151 ? -4.663 -8.416 -8.522 1.00 83.06 151 ILE A N 1
ATOM 1217 C CA . ILE A 1 151 ? -4.757 -9.390 -9.618 1.00 83.06 151 ILE A CA 1
ATOM 1218 C C . ILE A 1 151 ? -4.061 -8.829 -10.857 1.00 83.06 151 ILE A C 1
ATOM 1220 O O . ILE A 1 151 ? -3.204 -9.486 -11.447 1.00 83.06 151 ILE A O 1
ATOM 1224 N N . VAL A 1 152 ? -4.397 -7.592 -11.227 1.00 88.62 152 VAL A N 1
ATOM 1225 C CA . VAL A 1 152 ? -3.931 -6.949 -12.459 1.00 88.62 152 VAL A CA 1
ATOM 1226 C C . VAL A 1 152 ? -2.420 -6.738 -12.447 1.00 88.62 152 VAL A C 1
ATOM 1228 O O . VAL A 1 152 ? -1.759 -7.097 -13.417 1.00 88.62 152 VAL A O 1
ATOM 1231 N N . PHE A 1 153 ? -1.849 -6.193 -11.370 1.00 87.94 153 PHE A N 1
ATOM 1232 C CA . PHE A 1 153 ? -0.414 -5.898 -11.337 1.00 87.94 153 PHE A CA 1
ATOM 1233 C C . PHE A 1 153 ? 0.464 -7.155 -11.260 1.00 87.94 153 PHE A C 1
ATOM 1235 O O . PHE A 1 153 ? 1.443 -7.216 -12.004 1.00 87.94 153 PHE A O 1
ATOM 1242 N N . PRO A 1 154 ? 0.135 -8.192 -10.463 1.00 86.81 154 PRO A N 1
ATOM 1243 C CA . PRO A 1 154 ? 0.861 -9.459 -10.532 1.00 86.81 154 PRO A CA 1
ATOM 1244 C C . PRO A 1 154 ? 0.742 -10.133 -11.900 1.00 86.81 154 PRO A C 1
ATOM 1246 O O . PRO A 1 154 ? 1.738 -10.633 -12.415 1.00 86.81 154 PRO A O 1
ATOM 1249 N N . ALA A 1 155 ? -0.437 -10.099 -12.534 1.00 87.81 155 ALA A N 1
ATOM 1250 C CA . ALA A 1 155 ? -0.608 -10.607 -13.894 1.00 87.81 155 ALA A CA 1
ATOM 1251 C C . ALA A 1 155 ? 0.240 -9.833 -14.912 1.00 87.81 155 ALA A C 1
ATOM 1253 O O . ALA A 1 155 ? 0.901 -10.450 -15.746 1.00 87.81 155 ALA A O 1
ATOM 1254 N N . ALA A 1 156 ? 0.288 -8.503 -14.805 1.00 89.19 156 ALA A N 1
ATOM 1255 C CA . ALA A 1 156 ? 1.167 -7.670 -15.618 1.00 89.19 156 ALA A CA 1
ATOM 1256 C C . ALA A 1 156 ? 2.644 -8.034 -15.391 1.00 89.19 156 ALA A C 1
ATOM 1258 O O . ALA A 1 156 ? 3.377 -8.211 -16.359 1.00 89.19 156 ALA A O 1
ATOM 1259 N N . TRP A 1 157 ? 3.073 -8.244 -14.142 1.00 89.31 157 TRP A N 1
ATOM 1260 C CA . TRP A 1 157 ? 4.428 -8.712 -13.838 1.00 89.31 157 TRP A CA 1
ATOM 1261 C C . TRP A 1 157 ? 4.736 -10.071 -14.472 1.00 89.31 157 TRP A C 1
ATOM 1263 O O . TRP A 1 157 ? 5.766 -10.222 -15.126 1.00 89.31 157 TRP A O 1
ATOM 1273 N N . MET A 1 158 ? 3.836 -11.047 -14.330 1.00 89.00 158 MET A N 1
ATOM 1274 C CA . MET A 1 158 ? 3.992 -12.372 -14.936 1.00 89.00 158 MET A CA 1
ATOM 1275 C C . MET A 1 158 ? 4.081 -12.288 -16.461 1.00 89.00 158 MET A C 1
ATOM 1277 O O . MET A 1 158 ? 4.926 -12.950 -17.059 1.00 89.00 158 MET A O 1
ATOM 1281 N N . TRP A 1 159 ? 3.262 -11.440 -17.087 1.00 89.94 159 TRP A N 1
ATOM 1282 C CA . TRP A 1 159 ? 3.303 -11.195 -18.527 1.00 89.94 159 TRP A CA 1
ATOM 1283 C C . TRP A 1 159 ? 4.643 -10.604 -18.975 1.00 89.94 159 TRP A C 1
ATOM 1285 O O . TRP A 1 159 ? 5.221 -11.062 -19.961 1.00 89.94 159 TRP A O 1
ATOM 1295 N N . MET A 1 160 ? 5.178 -9.636 -18.227 1.00 88.44 160 MET A N 1
ATOM 1296 C CA . MET A 1 160 ? 6.492 -9.047 -18.501 1.00 88.44 160 MET A CA 1
ATOM 1297 C C . MET A 1 160 ? 7.610 -10.082 -18.371 1.00 88.44 160 MET A C 1
ATOM 1299 O O . MET A 1 160 ? 8.437 -10.207 -19.273 1.00 88.44 160 MET A O 1
ATOM 1303 N N . CYS A 1 161 ? 7.605 -10.875 -17.297 1.00 87.50 161 CYS A N 1
ATOM 1304 C CA . CYS A 1 161 ? 8.557 -11.968 -17.098 1.00 87.50 161 CYS A CA 1
ATOM 1305 C C . CYS A 1 161 ? 8.488 -13.004 -18.222 1.00 87.50 161 CYS A C 1
ATOM 1307 O O . CYS A 1 161 ? 9.521 -13.402 -18.758 1.00 87.50 161 CYS A O 1
ATOM 1309 N N . TRP A 1 162 ? 7.281 -13.394 -18.628 1.00 88.94 162 TRP A N 1
ATOM 1310 C CA . TRP A 1 162 ? 7.072 -14.305 -19.749 1.00 88.94 162 TRP A CA 1
ATOM 1311 C C . TRP A 1 162 ? 7.625 -13.743 -21.063 1.00 88.94 162 TRP A C 1
ATOM 1313 O O . TRP A 1 162 ? 8.305 -14.453 -21.804 1.00 88.94 162 TRP A O 1
ATOM 1323 N N . GLY A 1 163 ? 7.383 -12.457 -21.330 1.00 88.25 163 GLY A N 1
ATOM 1324 C CA . GLY A 1 163 ? 7.936 -11.752 -22.482 1.00 88.25 163 GLY A CA 1
ATOM 1325 C C . GLY A 1 163 ? 9.462 -11.809 -22.515 1.00 88.25 163 GLY A C 1
ATOM 1326 O O . GLY A 1 163 ? 10.022 -12.197 -23.538 1.00 88.25 163 GLY A O 1
ATOM 1327 N N . MET A 1 164 ? 10.121 -11.512 -21.389 1.00 88.38 164 MET A N 1
ATOM 1328 C CA . MET A 1 164 ? 11.585 -11.559 -21.273 1.00 88.38 164 MET A CA 1
ATOM 1329 C C . MET A 1 164 ? 12.151 -12.960 -21.521 1.00 88.38 164 MET A C 1
ATOM 1331 O O . MET A 1 164 ? 13.141 -13.108 -22.232 1.00 88.38 164 MET A O 1
ATOM 1335 N N . ILE A 1 165 ? 11.503 -13.997 -20.980 1.00 89.94 165 ILE A N 1
ATOM 1336 C CA . ILE A 1 165 ? 11.910 -15.395 -21.191 1.00 89.94 165 ILE A CA 1
ATOM 1337 C C . ILE A 1 165 ? 11.781 -15.776 -22.669 1.00 89.94 165 ILE A C 1
ATOM 1339 O O . ILE A 1 165 ? 12.674 -16.411 -23.224 1.00 89.94 165 ILE A O 1
ATOM 1343 N N . ARG A 1 166 ? 10.681 -15.382 -23.321 1.00 93.38 166 ARG A N 1
ATOM 1344 C CA . ARG A 1 166 ? 10.402 -15.752 -24.714 1.00 93.38 166 ARG A CA 1
ATOM 1345 C C . ARG A 1 166 ? 11.331 -15.059 -25.711 1.00 93.38 166 ARG A C 1
ATOM 1347 O O . ARG A 1 166 ? 11.686 -15.666 -26.717 1.00 93.38 166 ARG A O 1
ATOM 1354 N N . THR A 1 167 ? 11.665 -13.792 -25.480 1.00 90.06 167 THR A N 1
ATOM 1355 C CA . THR A 1 167 ? 12.482 -12.993 -26.409 1.00 90.06 167 THR A CA 1
ATOM 1356 C C . THR A 1 167 ? 13.971 -13.030 -26.081 1.00 90.06 167 THR A C 1
ATOM 1358 O O . THR A 1 167 ? 14.777 -12.626 -26.915 1.00 90.06 167 THR A O 1
ATOM 1361 N N . GLY A 1 168 ? 14.345 -13.470 -24.874 1.00 86.56 168 GLY A N 1
ATOM 1362 C CA . GLY A 1 168 ? 15.710 -13.338 -24.364 1.00 86.56 168 GLY A CA 1
ATOM 1363 C C . GLY A 1 168 ? 16.145 -11.878 -24.183 1.00 86.56 168 GLY A C 1
ATOM 1364 O O . GLY A 1 168 ? 17.341 -11.607 -24.113 1.00 86.56 168 GLY A O 1
ATOM 1365 N N . SER A 1 169 ? 15.196 -10.934 -24.143 1.00 84.50 169 SER A N 1
ATOM 1366 C CA . SER A 1 169 ? 15.461 -9.496 -24.114 1.00 84.50 169 SER A CA 1
ATOM 1367 C C . SER A 1 169 ? 14.753 -8.797 -22.954 1.00 84.50 169 SER A C 1
ATOM 1369 O O . SER A 1 169 ? 13.621 -9.120 -22.598 1.00 84.50 169 SER A O 1
ATOM 1371 N N . LEU A 1 170 ? 15.418 -7.779 -22.403 1.00 79.12 170 LEU A N 1
ATOM 1372 C CA . LEU A 1 170 ? 14.879 -6.883 -21.379 1.00 79.12 170 LEU A CA 1
ATOM 1373 C C . LEU A 1 170 ? 14.188 -5.646 -21.973 1.00 79.12 170 LEU A C 1
ATOM 1375 O O . LEU A 1 170 ? 13.811 -4.759 -21.217 1.00 79.12 170 LEU A O 1
ATOM 1379 N N . ASP A 1 171 ? 14.017 -5.560 -23.298 1.00 79.62 171 ASP A N 1
ATOM 1380 C CA . ASP A 1 171 ? 13.509 -4.353 -23.974 1.00 79.62 171 ASP A CA 1
ATOM 1381 C C . ASP A 1 171 ? 12.156 -3.874 -23.446 1.00 79.62 171 ASP A C 1
ATOM 1383 O O . ASP A 1 171 ? 11.910 -2.677 -23.380 1.00 79.62 171 ASP A O 1
ATOM 1387 N N . ALA A 1 172 ? 11.296 -4.788 -22.996 1.00 73.56 172 ALA A N 1
ATOM 1388 C CA . ALA A 1 172 ? 10.004 -4.429 -22.416 1.00 73.56 172 ALA A CA 1
ATOM 1389 C C . ALA A 1 172 ? 10.138 -3.578 -21.129 1.00 73.56 172 ALA A C 1
ATOM 1391 O O . ALA A 1 172 ? 9.229 -2.827 -20.772 1.00 73.56 172 ALA A O 1
ATOM 1392 N N . LEU A 1 173 ? 11.277 -3.687 -20.440 1.00 71.31 173 LEU A N 1
ATOM 1393 C CA . LEU A 1 173 ? 11.626 -2.922 -19.248 1.00 71.31 173 LEU A CA 1
ATOM 1394 C C . LEU A 1 173 ? 12.587 -1.764 -19.537 1.00 71.31 173 LEU A C 1
ATOM 1396 O O . LEU A 1 173 ? 12.955 -1.091 -18.582 1.00 71.31 173 LEU A O 1
ATOM 1400 N N . ARG A 1 174 ? 13.013 -1.533 -20.785 1.00 70.31 174 ARG A N 1
ATOM 1401 C CA . ARG A 1 174 ? 13.921 -0.433 -21.148 1.00 70.31 174 ARG A CA 1
ATOM 1402 C C . ARG A 1 174 ? 13.169 0.865 -21.379 1.00 70.31 174 ARG A C 1
ATOM 1404 O O . ARG A 1 174 ? 12.082 0.837 -21.992 1.00 70.31 174 ARG A O 1
#

pLDDT: mean 84.89, std 9.29, range [50.84, 97.75]

Foldseek 3Di:
DFLLVLVVVQLCVQQVVQQVVLCVVVVDGDVLLSVLSSLVSVVVVVVLLVVLCVVCLVVLLVLLVVCCVVQPAQGADPDQSRGDDDDPVLSPDSNNSSSNLSRCCSLPVVSSDPPDDDLVVSVVRCVVVVSVPPHDPVSVVVNCVVSVSVVVSVVSVVVLVVVCVVVVDNVSND

Radius of gyration: 18.6 Å; chains: 1; bounding box: 48×33×46 Å

Secondary structure (DSSP, 8-state):
-BHHHHHHHHHHHHHHHHHHHHHHHHSS--HHHHHHHHHHHHHHHHHHHHHHHHHHHHHHHHHHHHHHHHH-TT---SS-GGGSB--HHHHT-HHHHHHHHHHHTTT-GGGGSSS--SHHHHHHHHHHTTTTTTS-HHHHHHHHHHHHHHHHHHHHHHHHHHHHHHHS--GGG-

Organism: Micromonas pusilla (strain CCMP1545) (NCBI:txid564608)